Protein AF-A0A511VFI6-F1 (afdb_monomer_lite)

pLDDT: mean 83.08, std 10.36, range [53.28, 93.88]

Foldseek 3Di:
DDPLVVVLCVVVDVPDDDPLLVVLCPDPVLVVLVVCVVVVVDDPVRSSVVSVVSSVVD

Secondary structure (DSSP, 8-state):
--HHHHHHHHHH-SSS--HHHHHHTTSHHHHHHHHHHHTTSS-HHHHHHHHHHHHTT-

Sequence (58 aa):
MCLLQKQLRTRLNNGVPRLSFYRMMKSAEFDELCRFYTQDMLTFEQLERRVRCLERLF

Organism: NCBI:txid267746

Radius of gyration: 10.48 Å; chains: 1; bounding box: 23×24×20 Å

Structure (mmCIF, N/CA/C/O backbone):
data_AF-A0A511VFI6-F1
#
_entry.id   AF-A0A511VFI6-F1
#
loop_
_atom_site.group_PDB
_atom_site.id
_atom_site.type_symbol
_atom_site.label_atom_id
_atom_site.label_alt_id
_atom_site.label_comp_id
_atom_site.label_asym_id
_atom_site.label_entity_id
_atom_site.label_seq_id
_atom_site.pdbx_PDB_ins_code
_atom_site.Cartn_x
_atom_site.Cartn_y
_atom_site.Cartn_z
_atom_site.occupancy
_atom_site.B_iso_or_equiv
_atom_site.auth_seq_id
_atom_site.auth_comp_id
_atom_site.auth_asym_id
_atom_site.auth_atom_id
_atom_site.pdbx_PDB_model_num
ATOM 1 N N . MET A 1 1 ? -7.291 12.262 -5.196 1.00 53.28 1 MET A N 1
ATOM 2 C CA . MET A 1 1 ? -6.364 11.517 -4.311 1.00 53.28 1 MET A CA 1
ATOM 3 C C . MET A 1 1 ? -7.149 10.984 -3.128 1.00 53.28 1 MET A C 1
ATOM 5 O O . MET A 1 1 ? -7.714 11.790 -2.393 1.00 53.28 1 MET A O 1
ATOM 9 N N . CYS A 1 2 ? -7.205 9.664 -2.962 1.00 63.78 2 CYS A N 1
ATOM 10 C CA . CYS A 1 2 ? -7.863 9.025 -1.819 1.00 63.78 2 CYS A CA 1
ATOM 11 C C . CYS A 1 2 ? -7.146 9.374 -0.503 1.00 63.78 2 CYS A C 1
ATOM 13 O O . CYS A 1 2 ? -5.940 9.634 -0.494 1.00 63.78 2 CYS A O 1
ATOM 15 N N . LEU A 1 3 ? -7.878 9.365 0.615 1.00 69.81 3 LEU A N 1
ATOM 16 C CA . LEU A 1 3 ? -7.349 9.669 1.955 1.00 69.81 3 LEU A CA 1
ATOM 17 C C . LEU A 1 3 ? -6.140 8.776 2.308 1.00 69.81 3 LEU A C 1
ATOM 19 O O . LEU A 1 3 ? -5.137 9.256 2.837 1.00 69.81 3 LEU A O 1
ATOM 23 N N . LEU A 1 4 ? -6.197 7.513 1.873 1.00 72.69 4 LEU A N 1
ATOM 24 C CA . LEU A 1 4 ? -5.142 6.510 2.013 1.00 72.69 4 LEU A CA 1
ATOM 25 C C . LEU A 1 4 ? -3.829 6.912 1.322 1.00 72.69 4 LEU A C 1
ATOM 27 O O . LEU A 1 4 ? -2.752 6.787 1.897 1.00 72.69 4 LEU A O 1
ATOM 31 N N . GLN A 1 5 ? -3.908 7.463 0.108 1.00 69.50 5 GLN A N 1
ATOM 32 C CA . GLN A 1 5 ? -2.728 7.907 -0.640 1.00 69.50 5 GLN A CA 1
ATOM 33 C C . GLN A 1 5 ? -2.024 9.080 0.051 1.00 69.50 5 GLN A C 1
ATOM 35 O O . GLN A 1 5 ? -0.797 9.161 0.033 1.00 69.50 5 GLN A O 1
ATOM 40 N N . LYS A 1 6 ? -2.786 9.987 0.680 1.00 72.38 6 LYS A N 1
ATOM 41 C CA . LYS A 1 6 ? -2.212 11.076 1.484 1.00 72.38 6 LYS A CA 1
ATOM 42 C C . LYS A 1 6 ? -1.510 10.530 2.729 1.00 72.38 6 LYS A C 1
ATOM 44 O O . LYS A 1 6 ? -0.377 10.921 2.984 1.00 72.38 6 LYS A O 1
ATOM 49 N N . GLN A 1 7 ? -2.138 9.600 3.452 1.00 76.00 7 GLN A N 1
ATOM 50 C CA . GLN A 1 7 ? -1.546 8.976 4.642 1.00 76.00 7 GLN A CA 1
ATOM 51 C C . GLN A 1 7 ? -0.262 8.204 4.317 1.00 76.00 7 GLN A C 1
ATOM 53 O O . GLN A 1 7 ? 0.749 8.390 4.995 1.00 76.00 7 GLN A O 1
ATOM 58 N N . LEU A 1 8 ? -0.272 7.401 3.248 1.00 78.00 8 LEU A N 1
ATOM 59 C CA . LEU A 1 8 ? 0.913 6.678 2.783 1.00 78.00 8 LEU A CA 1
ATOM 60 C C . LEU A 1 8 ? 2.025 7.638 2.368 1.00 78.00 8 LEU A C 1
ATOM 62 O O . LEU A 1 8 ? 3.170 7.439 2.754 1.00 78.00 8 LEU A O 1
ATOM 66 N N . ARG A 1 9 ? 1.701 8.717 1.647 1.00 74.06 9 ARG A N 1
ATOM 67 C CA . ARG A 1 9 ? 2.690 9.724 1.247 1.00 74.06 9 ARG A CA 1
ATOM 68 C C . ARG A 1 9 ? 3.342 10.404 2.454 1.00 74.06 9 ARG A C 1
ATOM 70 O O . ARG A 1 9 ? 4.552 10.585 2.432 1.00 74.06 9 ARG A O 1
ATOM 77 N N . THR A 1 10 ? 2.578 10.744 3.492 1.00 75.44 10 THR A N 1
ATOM 78 C CA . THR A 1 10 ? 3.115 11.363 4.715 1.00 75.44 10 THR A CA 1
ATOM 79 C C . THR A 1 10 ? 3.950 10.391 5.550 1.00 75.44 10 THR A C 1
ATOM 81 O O . THR A 1 10 ? 4.980 10.796 6.076 1.00 75.44 10 THR A O 1
ATOM 84 N N . ARG A 1 11 ? 3.542 9.119 5.673 1.00 74.81 11 ARG A N 1
ATOM 85 C CA . ARG A 1 11 ? 4.288 8.121 6.462 1.00 74.81 11 ARG A CA 1
ATOM 86 C C . ARG A 1 11 ? 5.531 7.582 5.763 1.00 74.81 11 ARG A C 1
ATOM 88 O O . ARG A 1 11 ? 6.542 7.358 6.417 1.00 74.81 11 ARG A O 1
ATOM 95 N N . LEU A 1 12 ? 5.446 7.336 4.459 1.00 69.19 12 LEU A N 1
ATOM 96 C CA . LEU A 1 12 ? 6.530 6.701 3.707 1.00 69.19 12 LEU A CA 1
ATOM 97 C C . LEU A 1 12 ? 7.579 7.700 3.227 1.00 69.19 12 LEU A C 1
ATOM 99 O O . LEU A 1 12 ? 8.732 7.324 3.039 1.00 69.19 12 LEU A O 1
ATOM 103 N N . ASN A 1 13 ? 7.207 8.968 3.052 1.00 67.38 13 ASN A N 1
ATOM 104 C CA . ASN A 1 13 ? 8.127 10.005 2.619 1.00 67.38 13 ASN A CA 1
ATOM 105 C C . ASN A 1 13 ? 8.168 11.136 3.649 1.00 67.38 13 ASN A C 1
ATOM 107 O O . ASN A 1 13 ? 7.272 11.977 3.691 1.00 67.38 13 ASN A O 1
ATOM 111 N N . ASN A 1 14 ? 9.255 11.176 4.427 1.00 63.25 14 ASN A N 1
ATOM 112 C CA . ASN A 1 14 ? 9.650 12.249 5.354 1.00 63.25 14 ASN A CA 1
ATOM 113 C C . ASN A 1 14 ? 9.924 13.594 4.630 1.00 63.25 14 ASN A C 1
ATOM 115 O O . ASN A 1 14 ? 11.002 14.168 4.748 1.00 63.25 14 ASN A O 1
ATOM 119 N N . GLY A 1 15 ? 8.978 14.101 3.839 1.00 59.78 15 GLY A N 1
ATOM 120 C CA . GLY A 1 15 ? 9.017 15.439 3.242 1.00 59.78 15 GLY A CA 1
ATOM 121 C C . GLY A 1 15 ? 9.151 15.480 1.718 1.00 59.78 15 GLY A C 1
ATOM 122 O O . GLY A 1 15 ? 8.518 16.334 1.102 1.00 59.78 15 GLY A O 1
ATOM 123 N N . VAL A 1 16 ? 9.880 14.552 1.076 1.00 60.16 16 VAL A N 1
ATOM 124 C CA . VAL A 1 16 ? 10.051 14.555 -0.395 1.00 60.16 16 VAL A CA 1
ATOM 125 C C . VAL A 1 16 ? 9.785 13.170 -0.999 1.00 60.16 1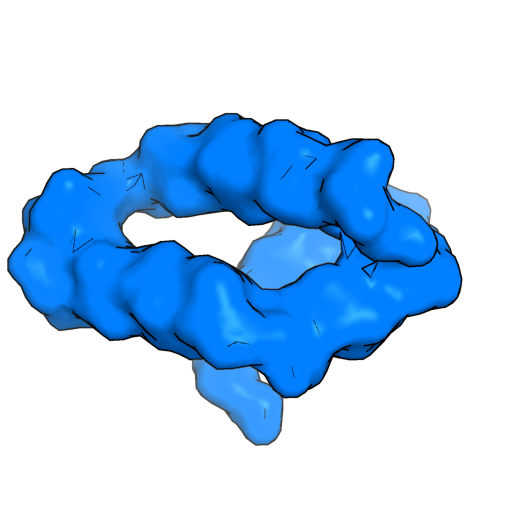6 VAL A C 1
ATOM 127 O O . VAL A 1 16 ? 10.600 12.265 -0.827 1.00 60.16 16 VAL A O 1
ATOM 130 N N . PRO A 1 17 ? 8.659 12.980 -1.712 1.00 66.88 17 PRO A N 1
ATOM 131 C CA . PRO A 1 17 ? 8.369 11.724 -2.386 1.00 66.88 17 PRO A CA 1
ATOM 132 C C . PRO A 1 17 ? 9.305 11.459 -3.563 1.00 66.88 17 PRO A C 1
ATOM 134 O O . PRO A 1 17 ? 9.449 12.292 -4.459 1.00 66.88 17 PRO A O 1
ATOM 137 N N . ARG A 1 18 ? 9.924 10.275 -3.549 1.00 78.56 18 ARG A N 1
ATOM 138 C CA . ARG A 1 18 ? 10.832 9.791 -4.597 1.00 78.56 18 ARG A CA 1
ATOM 139 C C . ARG A 1 18 ? 10.094 9.613 -5.929 1.00 78.56 18 ARG A C 1
ATOM 141 O O . ARG A 1 18 ? 8.897 9.335 -5.967 1.00 78.56 18 ARG A O 1
ATOM 148 N N . LEU A 1 19 ? 10.819 9.739 -7.040 1.00 81.19 19 LEU A N 1
ATOM 149 C CA . LEU A 1 19 ? 10.276 9.500 -8.386 1.00 81.19 19 LEU A CA 1
ATOM 150 C C . LEU A 1 19 ? 9.739 8.066 -8.552 1.00 81.19 19 LEU A C 1
ATOM 152 O O . LEU A 1 19 ? 8.671 7.892 -9.138 1.00 81.19 19 LEU A O 1
ATOM 156 N N . SER A 1 20 ? 10.431 7.073 -7.981 1.00 84.00 20 SER A N 1
ATOM 157 C CA . SER A 1 20 ? 9.994 5.669 -7.882 1.00 84.00 20 SER A CA 1
ATOM 158 C C . SER A 1 20 ? 8.617 5.552 -7.224 1.00 84.00 20 SER A C 1
ATOM 160 O O . SER A 1 20 ? 7.700 4.956 -7.785 1.00 84.00 20 SER A O 1
ATOM 162 N N . PHE A 1 21 ? 8.423 6.235 -6.092 1.00 84.12 21 PHE A N 1
ATOM 163 C CA . PHE A 1 21 ? 7.157 6.264 -5.361 1.00 84.12 21 PHE A CA 1
ATOM 164 C C . PHE A 1 21 ? 6.004 6.823 -6.206 1.00 84.12 21 PHE A C 1
ATOM 166 O O . PHE A 1 21 ? 4.913 6.259 -6.225 1.00 84.12 21 PHE A O 1
ATOM 173 N N . TYR A 1 22 ? 6.235 7.910 -6.949 1.00 84.81 22 TYR A N 1
ATOM 174 C CA . TYR A 1 22 ? 5.210 8.478 -7.831 1.00 84.81 22 TYR A CA 1
ATOM 175 C C . TYR A 1 22 ? 4.843 7.571 -9.005 1.00 84.81 22 TYR A C 1
ATOM 177 O O . TYR A 1 22 ? 3.684 7.574 -9.425 1.00 84.81 22 TYR A O 1
ATOM 185 N N . ARG A 1 23 ? 5.812 6.830 -9.553 1.00 87.00 23 ARG A N 1
ATOM 186 C CA . ARG A 1 23 ? 5.564 5.855 -10.623 1.00 87.00 23 ARG A CA 1
ATOM 187 C C . ARG A 1 23 ? 4.754 4.677 -10.097 1.00 87.00 23 ARG A C 1
ATOM 189 O O . ARG A 1 23 ? 3.707 4.377 -10.659 1.00 87.00 23 ARG A O 1
ATOM 196 N N . MET A 1 24 ? 5.180 4.113 -8.970 1.00 90.81 24 MET A N 1
ATOM 197 C CA . MET A 1 24 ? 4.482 3.038 -8.271 1.00 90.81 24 MET A CA 1
ATOM 198 C C . MET A 1 24 ? 3.040 3.430 -7.918 1.00 90.81 24 MET A C 1
ATOM 200 O O . MET A 1 24 ? 2.119 2.668 -8.165 1.00 90.81 24 MET A O 1
ATOM 204 N N . MET A 1 25 ? 2.800 4.644 -7.414 1.00 87.62 25 MET A N 1
ATOM 205 C CA . MET A 1 25 ? 1.446 5.112 -7.080 1.00 87.62 25 MET A CA 1
ATOM 206 C C . MET A 1 25 ? 0.459 5.148 -8.259 1.00 87.62 25 MET A C 1
ATOM 208 O O . MET A 1 25 ? -0.741 5.284 -8.029 1.00 87.62 25 MET A O 1
ATOM 212 N N . LYS A 1 26 ? 0.951 5.113 -9.502 1.00 87.88 26 LYS A N 1
ATOM 213 C CA . LYS A 1 26 ? 0.135 5.078 -10.724 1.00 87.88 26 LYS A CA 1
ATOM 214 C C . LYS A 1 26 ? 0.031 3.671 -11.318 1.00 87.88 26 LYS A C 1
ATOM 216 O O . LYS A 1 26 ? -0.518 3.524 -12.407 1.00 87.88 26 LYS A O 1
ATOM 221 N N . SER A 1 27 ? 0.618 2.674 -10.662 1.00 90.38 27 SER A N 1
ATOM 222 C CA . SER A 1 27 ? 0.669 1.305 -11.151 1.00 90.38 27 SER A CA 1
ATOM 223 C C . SER A 1 27 ? -0.563 0.514 -10.712 1.00 90.38 27 SER A C 1
ATOM 225 O O . SER A 1 27 ? -1.157 0.782 -9.663 1.00 90.38 27 SER A O 1
ATOM 227 N N . ALA A 1 28 ? -0.939 -0.483 -11.515 1.00 92.25 28 ALA A N 1
ATOM 228 C CA . ALA A 1 28 ? -2.088 -1.338 -11.223 1.00 92.25 28 ALA A CA 1
ATOM 229 C C . ALA A 1 28 ? -1.880 -2.155 -9.935 1.00 92.25 28 ALA A C 1
ATOM 231 O O . ALA A 1 28 ? -2.827 -2.403 -9.191 1.00 92.25 28 ALA A O 1
ATOM 232 N N . GLU A 1 29 ? -0.634 -2.521 -9.636 1.00 92.31 29 GLU A N 1
ATOM 233 C CA . GLU A 1 29 ? -0.246 -3.256 -8.431 1.00 92.31 29 GLU A CA 1
ATOM 234 C C . GLU A 1 29 ? -0.494 -2.429 -7.164 1.00 92.31 29 GLU A C 1
ATOM 236 O O . GLU A 1 29 ? -0.946 -2.952 -6.144 1.00 92.31 29 GLU A O 1
ATOM 241 N N . PHE A 1 30 ? -0.230 -1.119 -7.212 1.00 91.69 30 PHE A N 1
ATOM 242 C CA . PHE A 1 30 ? -0.523 -0.238 -6.086 1.00 91.69 30 PHE A CA 1
ATOM 243 C C . PHE A 1 30 ? -2.032 -0.045 -5.891 1.00 91.69 30 PHE A C 1
ATOM 245 O O . PHE A 1 30 ? -2.510 -0.044 -4.752 1.00 91.69 30 PHE A O 1
ATOM 252 N N . ASP A 1 31 ? -2.789 0.071 -6.983 1.00 91.06 31 ASP A N 1
ATOM 253 C CA . ASP A 1 31 ? -4.251 0.130 -6.927 1.00 91.06 31 ASP A CA 1
ATOM 254 C C . ASP A 1 31 ? -4.843 -1.148 -6.314 1.00 91.06 31 ASP A C 1
ATOM 256 O O . ASP A 1 31 ? -5.760 -1.077 -5.491 1.00 91.06 31 ASP A O 1
ATOM 260 N N . GLU A 1 32 ? -4.294 -2.316 -6.648 1.00 93.19 32 GLU A N 1
ATOM 261 C CA . GLU A 1 32 ? -4.702 -3.598 -6.073 1.00 93.19 32 GLU A CA 1
ATOM 262 C C . GLU A 1 32 ? -4.385 -3.686 -4.570 1.00 93.19 32 GLU A C 1
ATOM 264 O O . GLU A 1 32 ? -5.254 -4.055 -3.775 1.00 93.19 32 GLU A O 1
ATOM 269 N N . LEU A 1 33 ? -3.198 -3.238 -4.141 1.00 91.44 33 LEU A N 1
ATOM 270 C CA . LEU A 1 33 ? -2.855 -3.134 -2.717 1.00 91.44 33 LEU A CA 1
ATOM 271 C C . LEU A 1 33 ? -3.835 -2.239 -1.946 1.00 91.44 33 LEU A C 1
ATOM 273 O O . LEU A 1 33 ? -4.231 -2.572 -0.825 1.00 91.44 33 LEU A O 1
ATOM 277 N N . CYS A 1 34 ? -4.260 -1.126 -2.547 1.00 89.44 34 CYS A N 1
ATOM 278 C CA . CYS A 1 34 ? -5.260 -0.245 -1.950 1.00 89.44 34 CYS A CA 1
ATOM 279 C C . CYS A 1 34 ? -6.635 -0.924 -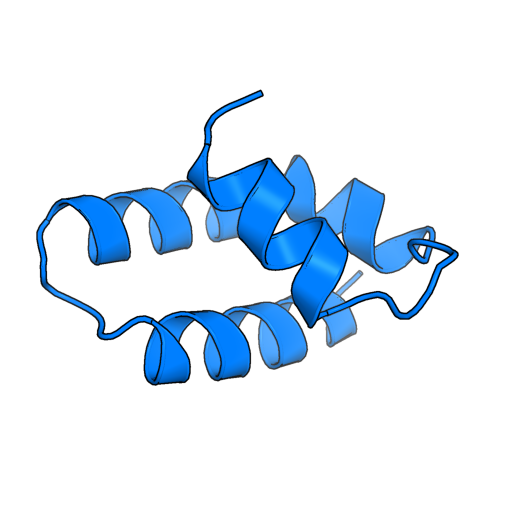1.838 1.00 89.44 34 CYS A C 1
ATOM 281 O O . CYS A 1 34 ? -7.330 -0.724 -0.838 1.00 89.44 34 CYS A O 1
ATOM 283 N N . ARG A 1 35 ? -7.029 -1.747 -2.821 1.00 91.44 35 ARG A N 1
ATOM 284 C CA . ARG A 1 35 ? -8.275 -2.532 -2.757 1.00 91.44 35 ARG A CA 1
ATOM 285 C C . ARG A 1 35 ? -8.231 -3.564 -1.636 1.00 91.44 35 ARG A C 1
ATOM 287 O O . ARG A 1 35 ? -9.169 -3.598 -0.847 1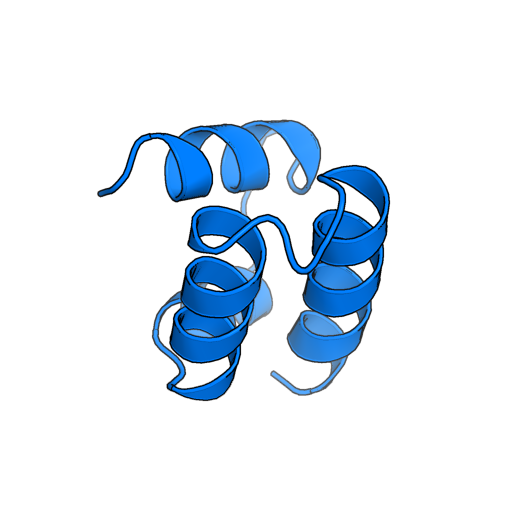.00 91.44 35 ARG A O 1
ATOM 294 N N . PHE A 1 36 ? -7.138 -4.318 -1.503 1.00 92.44 36 PHE A N 1
ATOM 295 C CA . PHE A 1 36 ? -6.983 -5.293 -0.417 1.00 92.44 36 PHE A CA 1
ATOM 296 C C . PHE A 1 36 ? -7.082 -4.649 0.966 1.00 92.44 36 PHE A C 1
ATOM 298 O O . PHE A 1 36 ? -7.714 -5.205 1.858 1.00 92.44 36 PHE A O 1
ATOM 305 N N . TYR A 1 37 ? -6.505 -3.458 1.138 1.00 90.69 37 TYR A N 1
ATOM 306 C CA . TYR A 1 37 ? -6.659 -2.702 2.379 1.00 90.69 37 TYR A CA 1
ATOM 307 C C . TYR A 1 37 ? -8.108 -2.250 2.614 1.00 90.69 37 TYR A C 1
ATOM 309 O O . TYR A 1 37 ? -8.608 -2.336 3.726 1.00 90.69 37 TYR A O 1
ATOM 317 N N . THR A 1 38 ? -8.805 -1.802 1.566 1.00 89.94 38 THR A N 1
ATOM 318 C CA . THR A 1 38 ? -10.203 -1.335 1.662 1.00 89.94 38 THR A CA 1
ATOM 319 C C . THR A 1 38 ? -11.189 -2.477 1.939 1.00 89.94 38 THR A C 1
ATOM 321 O O . THR A 1 38 ? -12.279 -2.239 2.444 1.00 89.94 38 THR A O 1
ATOM 324 N N . GLN A 1 39 ? -10.813 -3.712 1.606 1.00 93.62 39 GLN A N 1
ATOM 325 C CA . GLN A 1 39 ? -11.565 -4.935 1.896 1.00 93.62 39 GLN A CA 1
ATOM 326 C C . GLN A 1 39 ? -11.161 -5.582 3.235 1.00 93.62 39 GLN A C 1
ATOM 328 O O . GLN A 1 39 ? -11.481 -6.746 3.459 1.00 93.62 39 GLN A O 1
ATOM 333 N N . ASP A 1 40 ? -10.407 -4.871 4.085 1.00 92.38 40 ASP A N 1
ATOM 334 C CA . ASP A 1 40 ? -9.880 -5.354 5.371 1.00 92.38 40 ASP A CA 1
ATOM 335 C C . ASP A 1 40 ? -9.027 -6.639 5.270 1.00 92.38 40 ASP A C 1
ATOM 337 O O . ASP A 1 40 ? -8.781 -7.329 6.259 1.00 92.38 40 ASP A O 1
ATOM 341 N N . MET A 1 41 ? -8.511 -6.957 4.076 1.00 93.88 41 MET A N 1
ATOM 342 C CA . MET A 1 41 ? -7.636 -8.117 3.851 1.00 93.88 41 MET A CA 1
ATOM 343 C C . MET A 1 41 ? -6.187 -7.847 4.271 1.00 93.88 41 MET A C 1
ATOM 345 O O . MET A 1 41 ? -5.386 -8.777 4.373 1.00 93.88 41 MET A O 1
ATOM 349 N N . LEU A 1 42 ? -5.829 -6.575 4.471 1.00 90.75 42 LEU A N 1
ATOM 350 C CA . LEU A 1 42 ? -4.513 -6.143 4.929 1.00 90.75 42 LEU A CA 1
ATOM 351 C C . LEU A 1 42 ? -4.658 -5.143 6.063 1.00 90.75 42 LEU A C 1
ATOM 353 O O . LEU A 1 42 ? -5.415 -4.180 5.963 1.00 90.75 42 LEU A O 1
ATOM 357 N N . THR A 1 43 ? -3.834 -5.301 7.094 1.00 90.81 43 THR A N 1
ATOM 358 C CA . THR A 1 43 ? -3.630 -4.220 8.057 1.00 90.81 43 THR A CA 1
ATOM 359 C C . THR A 1 43 ? -2.811 -3.100 7.420 1.00 90.81 43 THR A C 1
ATOM 361 O O . THR A 1 43 ? -2.080 -3.297 6.442 1.00 90.81 43 THR A O 1
ATOM 364 N N . PHE A 1 44 ? -2.879 -1.906 8.005 1.00 86.75 44 PHE A N 1
ATOM 365 C CA . PHE A 1 44 ? -2.106 -0.766 7.515 1.00 86.75 44 PHE A CA 1
ATOM 366 C C . PHE A 1 44 ? -0.590 -1.039 7.527 1.00 86.75 44 PHE A C 1
ATOM 368 O O . PHE A 1 44 ? 0.121 -0.645 6.607 1.00 86.75 44 PHE A O 1
ATOM 375 N N . GLU A 1 45 ? -0.088 -1.762 8.530 1.00 89.88 45 GLU A N 1
ATOM 376 C CA . GLU A 1 45 ? 1.329 -2.135 8.626 1.00 89.88 45 GLU A CA 1
ATOM 377 C C . GLU A 1 45 ? 1.752 -3.099 7.504 1.00 89.88 45 GLU A C 1
ATOM 379 O O . GLU A 1 45 ? 2.815 -2.944 6.893 1.00 89.88 45 GLU A O 1
ATOM 384 N N . GLN A 1 46 ? 0.895 -4.070 7.173 1.00 91.94 46 GLN A N 1
ATOM 385 C CA . GLN A 1 46 ? 1.130 -4.990 6.060 1.00 91.94 46 GLN A CA 1
ATOM 386 C C . GLN A 1 46 ? 1.107 -4.260 4.715 1.00 91.94 46 GLN A C 1
ATOM 388 O O . GLN A 1 46 ? 1.960 -4.525 3.862 1.00 91.94 46 GLN A O 1
ATOM 393 N N . LEU A 1 47 ? 0.170 -3.322 4.540 1.00 90.31 47 LEU A N 1
ATOM 394 C CA . LEU A 1 47 ? 0.124 -2.439 3.380 1.00 90.31 47 LEU A CA 1
ATOM 395 C C . LEU A 1 47 ? 1.428 -1.643 3.264 1.00 90.31 47 LEU A C 1
ATOM 397 O O . LEU A 1 47 ? 2.062 -1.669 2.213 1.00 90.31 47 LEU A O 1
ATOM 401 N N . GLU A 1 48 ? 1.875 -1.002 4.344 1.00 88.50 48 GLU A N 1
ATOM 402 C CA . GLU A 1 48 ? 3.098 -0.199 4.359 1.00 88.50 48 GLU A CA 1
ATOM 403 C C .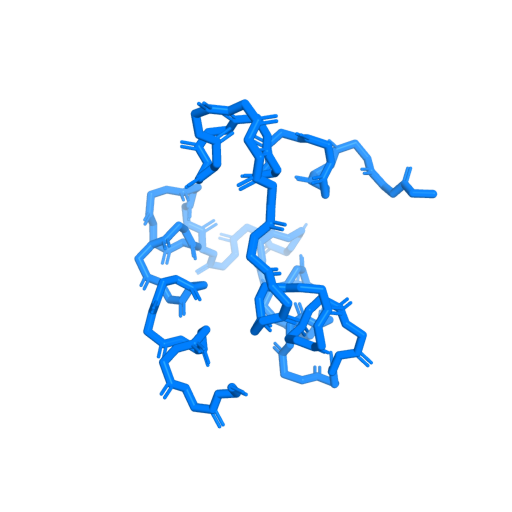 GLU A 1 48 ? 4.326 -1.021 3.937 1.00 88.50 48 GLU A C 1
ATOM 405 O O . GLU A 1 48 ? 5.106 -0.596 3.078 1.00 88.50 48 GLU A O 1
ATOM 410 N N . ARG A 1 49 ? 4.472 -2.238 4.474 1.00 90.44 49 ARG A N 1
ATOM 411 C CA . ARG A 1 49 ? 5.568 -3.147 4.111 1.00 90.44 49 ARG A CA 1
ATOM 412 C C . ARG A 1 49 ? 5.513 -3.552 2.637 1.00 90.44 49 ARG A C 1
ATOM 414 O O . ARG A 1 49 ? 6.548 -3.532 1.971 1.00 90.44 49 ARG A O 1
ATOM 421 N N . ARG A 1 50 ? 4.328 -3.890 2.117 1.00 91.12 50 ARG A N 1
ATOM 422 C CA . ARG A 1 50 ? 4.146 -4.268 0.706 1.00 91.12 50 ARG A CA 1
ATOM 423 C C . ARG A 1 50 ? 4.400 -3.101 -0.240 1.00 91.12 50 ARG A C 1
ATOM 425 O O . ARG A 1 50 ? 5.073 -3.297 -1.244 1.00 91.12 50 ARG A O 1
ATOM 432 N N . VAL A 1 51 ? 3.955 -1.896 0.109 1.00 89.69 51 VAL A N 1
ATOM 433 C CA . VAL A 1 51 ? 4.210 -0.676 -0.669 1.00 89.69 51 VAL A CA 1
ATOM 434 C C . VAL A 1 51 ? 5.711 -0.381 -0.744 1.00 89.69 51 VAL A C 1
ATOM 436 O O . VAL A 1 51 ? 6.216 -0.121 -1.829 1.00 89.69 51 VAL A O 1
ATOM 439 N N . ARG A 1 52 ? 6.463 -0.511 0.360 1.00 87.06 52 ARG A N 1
ATOM 440 C CA . ARG A 1 52 ? 7.933 -0.353 0.336 1.00 87.06 52 ARG A CA 1
ATOM 441 C C . ARG A 1 52 ? 8.632 -1.402 -0.531 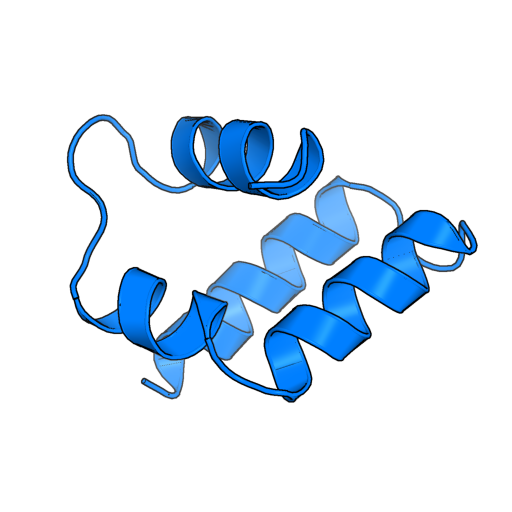1.00 87.06 52 ARG A C 1
ATOM 443 O O . ARG A 1 52 ? 9.650 -1.102 -1.148 1.00 87.06 52 ARG A O 1
ATOM 450 N N . CYS A 1 53 ? 8.130 -2.637 -0.549 1.00 89.44 53 CYS A N 1
ATOM 451 C CA . CYS A 1 53 ? 8.644 -3.679 -1.437 1.00 89.44 53 CYS A CA 1
ATOM 452 C C . CYS A 1 53 ? 8.329 -3.371 -2.903 1.00 89.44 53 CYS A C 1
ATOM 454 O O . CYS A 1 53 ? 9.217 -3.491 -3.740 1.00 89.44 53 CYS A O 1
ATOM 456 N N . LEU A 1 54 ? 7.099 -2.941 -3.191 1.00 88.88 54 LEU A N 1
ATOM 457 C CA . LEU A 1 54 ? 6.650 -2.591 -4.533 1.00 88.88 54 LEU A CA 1
ATOM 458 C C . LEU A 1 54 ? 7.422 -1.387 -5.084 1.00 88.88 54 LEU A C 1
ATOM 460 O O . LEU A 1 54 ? 7.854 -1.423 -6.228 1.00 88.88 54 LEU A O 1
ATOM 464 N N . GLU A 1 55 ? 7.679 -0.367 -4.261 1.00 86.88 55 GLU A N 1
ATOM 465 C CA . GLU A 1 55 ? 8.449 0.817 -4.659 1.00 86.88 55 GLU A CA 1
ATOM 466 C C . GLU A 1 55 ? 9.845 0.456 -5.188 1.00 86.88 55 GLU A C 1
ATOM 468 O O . GLU A 1 55 ? 10.330 1.110 -6.101 1.00 86.88 55 GLU A O 1
ATOM 473 N N . ARG A 1 56 ? 10.487 -0.601 -4.666 1.00 86.94 56 ARG A N 1
ATOM 474 C CA . ARG A 1 56 ? 11.820 -1.040 -5.127 1.00 86.94 56 ARG A CA 1
ATOM 475 C C . ARG A 1 56 ? 11.833 -1.581 -6.558 1.00 86.94 56 ARG A C 1
ATOM 477 O O . ARG A 1 56 ? 12.916 -1.794 -7.094 1.00 86.94 56 ARG A O 1
ATOM 484 N N . LEU A 1 57 ? 10.666 -1.846 -7.140 1.00 87.06 57 LEU A N 1
ATOM 485 C CA . LEU A 1 57 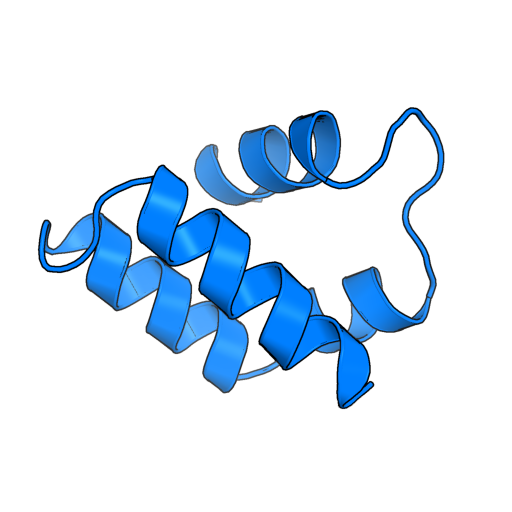? 10.524 -2.328 -8.513 1.00 87.06 57 LEU A CA 1
ATOM 486 C C . LEU A 1 57 ? 10.388 -1.181 -9.537 1.00 87.06 57 LEU A C 1
ATOM 488 O O . LEU A 1 57 ? 10.302 -1.464 -10.730 1.00 87.06 57 LEU A O 1
ATOM 492 N N . PHE A 1 58 ? 10.376 0.087 -9.094 1.00 83.62 58 PHE A N 1
ATOM 493 C CA . PHE A 1 58 ? 10.181 1.296 -9.916 1.00 83.62 58 PHE A CA 1
ATOM 494 C C . PHE A 1 58 ? 11.326 2.307 -9.779 1.00 83.62 58 PHE A C 1
ATOM 496 O O . PHE A 1 58 ? 11.518 3.096 -10.739 1.00 83.62 58 PHE A O 1
#